Protein AF-A0A350XKP0-F1 (afdb_monomer_lite)

Secondary structure (DSSP, 8-state):
-TTT--S-EE--SGGGTT-HHHHHHHHHH-SS-EE-SSEEETTTTEESSBSEEEEEETTEEEEEE----HHHHHH-TTSSEEE--------

Structure (mmCIF, N/CA/C/O backbone):
data_AF-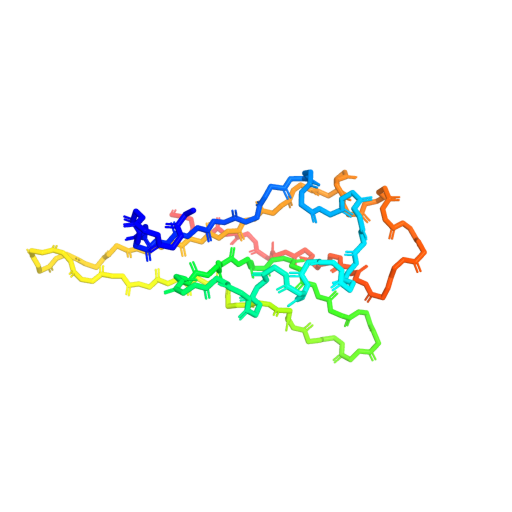A0A350XKP0-F1
#
_entry.id   AF-A0A350XKP0-F1
#
loop_
_atom_site.group_PDB
_atom_site.id
_atom_site.type_symbol
_atom_site.label_atom_id
_atom_site.label_alt_id
_atom_site.label_comp_id
_atom_site.label_asym_id
_atom_site.label_entity_id
_atom_site.label_seq_id
_atom_site.pdbx_PDB_ins_code
_atom_site.Cartn_x
_atom_site.Cartn_y
_atom_site.Cartn_z
_atom_site.occupancy
_atom_site.B_iso_or_equiv
_atom_site.auth_seq_id
_atom_site.auth_comp_id
_atom_site.auth_asym_id
_atom_site.auth_atom_id
_atom_site.pdbx_PDB_model_num
ATOM 1 N N . MET A 1 1 ? 8.015 -5.382 12.094 1.00 84.50 1 MET A N 1
ATOM 2 C CA . MET A 1 1 ? 6.571 -5.067 12.027 1.00 84.50 1 MET A CA 1
ATOM 3 C C . MET A 1 1 ? 5.667 -6.219 12.448 1.00 84.50 1 MET A C 1
ATOM 5 O O . MET A 1 1 ? 4.723 -5.942 13.166 1.00 84.50 1 MET A O 1
ATOM 9 N N . ASN A 1 2 ? 5.961 -7.488 12.125 1.00 91.12 2 ASN A N 1
ATOM 10 C CA . ASN A 1 2 ? 5.094 -8.618 12.523 1.00 91.12 2 ASN A CA 1
ATOM 11 C C . ASN A 1 2 ? 4.786 -8.693 14.028 1.00 91.12 2 ASN A C 1
ATOM 13 O O . ASN A 1 2 ? 3.671 -9.029 14.393 1.00 91.12 2 ASN A O 1
ATOM 17 N N . TYR A 1 3 ? 5.742 -8.338 14.893 1.00 92.75 3 TYR A N 1
ATOM 18 C CA . TYR A 1 3 ? 5.507 -8.280 16.341 1.00 92.75 3 TYR A CA 1
ATOM 19 C C . TYR A 1 3 ? 4.554 -7.146 16.765 1.00 92.75 3 TYR A C 1
ATOM 21 O O . TYR A 1 3 ? 3.832 -7.290 17.741 1.00 92.75 3 TYR A O 1
ATOM 29 N N . LEU A 1 4 ? 4.552 -6.025 16.035 1.00 91.69 4 LEU A N 1
ATOM 30 C CA . LEU A 1 4 ? 3.670 -4.882 16.299 1.00 91.69 4 LEU A CA 1
ATOM 31 C C . LEU A 1 4 ? 2.264 -5.081 15.718 1.00 91.69 4 LEU A C 1
ATOM 33 O O . LEU A 1 4 ? 1.349 -4.412 16.174 1.00 91.69 4 LEU A O 1
ATOM 37 N N . ALA A 1 5 ? 2.118 -5.972 14.730 1.00 92.00 5 ALA A N 1
ATOM 38 C CA . ALA A 1 5 ? 0.854 -6.338 14.088 1.00 92.00 5 ALA A CA 1
ATOM 39 C C . ALA A 1 5 ? -0.028 -5.126 13.707 1.00 92.00 5 ALA A C 1
ATOM 41 O O . ALA A 1 5 ? -1.135 -4.997 14.220 1.00 92.00 5 ALA A O 1
ATOM 42 N N . PRO A 1 6 ? 0.454 -4.221 12.829 1.00 92.81 6 PRO A N 1
ATOM 43 C CA . PRO A 1 6 ? -0.355 -3.093 12.371 1.00 92.81 6 PRO A CA 1
ATOM 44 C C . PRO A 1 6 ? -1.604 -3.577 11.621 1.00 92.81 6 PRO A C 1
ATOM 46 O O . PRO A 1 6 ? -1.534 -4.551 10.871 1.00 92.81 6 PRO A O 1
ATOM 49 N N . ASP A 1 7 ? -2.718 -2.859 11.770 1.00 92.00 7 ASP A N 1
ATOM 50 C CA . ASP A 1 7 ? -3.998 -3.227 11.150 1.00 92.00 7 ASP A CA 1
ATOM 51 C C . ASP A 1 7 ? -3.967 -3.157 9.618 1.00 92.00 7 ASP A C 1
ATOM 53 O O . ASP A 1 7 ? -4.623 -3.945 8.941 1.00 92.00 7 ASP A O 1
ATOM 57 N N . VAL A 1 8 ? -3.200 -2.213 9.065 1.00 92.81 8 VAL A N 1
ATOM 58 C CA . VAL A 1 8 ? -2.998 -2.037 7.624 1.00 92.81 8 VAL A CA 1
ATOM 59 C C . VAL A 1 8 ? -1.726 -1.243 7.349 1.00 92.81 8 VAL A C 1
ATOM 61 O O . VAL A 1 8 ? -1.376 -0.322 8.087 1.00 92.81 8 VAL A O 1
ATOM 64 N N . VAL A 1 9 ? -1.027 -1.591 6.270 1.00 93.81 9 VAL A N 1
ATOM 65 C CA . VAL A 1 9 ? 0.168 -0.883 5.797 1.00 93.81 9 VAL A CA 1
ATOM 66 C C . VAL A 1 9 ? 0.021 -0.570 4.309 1.00 93.81 9 VAL A C 1
ATOM 68 O O . VAL A 1 9 ? -0.567 -1.339 3.555 1.00 93.81 9 VAL A O 1
ATOM 71 N N . THR A 1 10 ? 0.557 0.566 3.870 1.00 92.00 10 THR A N 1
ATOM 72 C CA . THR A 1 10 ? 0.694 0.903 2.446 1.00 92.00 10 THR A CA 1
ATOM 73 C C . THR A 1 10 ? 2.163 0.897 2.051 1.00 92.00 10 THR A C 1
ATOM 75 O O . THR A 1 10 ? 3.044 1.061 2.894 1.00 92.00 10 THR A O 1
ATOM 78 N N . LEU A 1 11 ? 2.418 0.728 0.758 1.00 89.44 11 LEU A N 1
ATOM 79 C CA . LEU A 1 11 ? 3.747 0.883 0.179 1.00 89.44 11 LEU A CA 1
ATOM 80 C C . LEU A 1 11 ? 4.132 2.360 0.079 1.00 89.44 11 LEU A C 1
ATOM 82 O O . LEU A 1 11 ? 3.289 3.195 -0.262 1.00 89.44 11 LEU A O 1
ATOM 86 N N . GLY A 1 12 ? 5.402 2.658 0.337 1.00 85.44 12 GLY A N 1
ATOM 87 C CA . GLY A 1 12 ? 6.046 3.908 -0.029 1.00 85.44 12 GLY A CA 1
ATOM 88 C C . GLY A 1 12 ? 6.816 3.781 -1.343 1.00 85.44 12 GLY A C 1
ATOM 89 O O . GLY A 1 12 ? 6.763 2.773 -2.049 1.00 85.44 12 GLY A O 1
ATOM 90 N N . ASN A 1 13 ? 7.527 4.850 -1.691 1.00 82.81 13 ASN A N 1
ATOM 91 C CA . ASN A 1 13 ? 8.388 4.895 -2.868 1.00 82.81 13 ASN A CA 1
ATOM 92 C C . ASN A 1 13 ? 9.655 4.041 -2.699 1.00 82.81 13 ASN A C 1
ATOM 94 O O . ASN A 1 13 ? 10.082 3.408 -3.657 1.00 82.81 13 ASN A O 1
ATOM 98 N N . HIS A 1 14 ? 10.225 3.996 -1.493 1.00 87.38 14 HIS A N 1
ATOM 99 C CA . HIS A 1 14 ? 11.489 3.302 -1.231 1.00 87.38 14 HIS A CA 1
ATOM 100 C C . HIS A 1 14 ? 11.361 1.773 -1.205 1.00 87.38 14 HIS A C 1
ATOM 102 O O . HIS A 1 14 ? 12.335 1.061 -1.440 1.00 87.38 14 HIS A O 1
ATOM 108 N N . GLU A 1 15 ? 10.157 1.239 -0.995 1.00 84.94 15 GLU A N 1
ATOM 109 C CA . GLU A 1 15 ? 9.892 -0.199 -1.105 1.00 84.94 15 GLU A CA 1
ATOM 110 C C . GLU A 1 15 ? 10.040 -0.727 -2.545 1.00 84.94 15 GLU A C 1
ATOM 112 O O . GLU A 1 15 ? 10.136 -1.939 -2.743 1.00 84.94 15 GLU A O 1
ATOM 117 N N . LEU A 1 16 ? 10.083 0.163 -3.545 1.00 83.50 16 LEU A N 1
ATOM 118 C CA . LEU A 1 16 ? 10.284 -0.175 -4.957 1.00 83.50 16 LEU A CA 1
ATOM 119 C C . LEU A 1 16 ? 11.753 -0.094 -5.401 1.00 83.50 16 LEU A C 1
ATOM 121 O O . LEU A 1 16 ? 12.086 -0.620 -6.458 1.00 83.50 16 LEU A O 1
ATOM 125 N N . ASP A 1 17 ? 12.649 0.483 -4.595 1.00 83.25 17 ASP A N 1
ATOM 126 C CA . ASP A 1 17 ? 14.051 0.723 -4.981 1.00 83.25 17 ASP A CA 1
ATOM 127 C C . ASP A 1 17 ? 14.831 -0.573 -5.283 1.00 83.25 17 ASP A C 1
ATOM 129 O O . ASP A 1 17 ? 15.804 -0.569 -6.036 1.00 83.25 17 ASP A O 1
ATOM 133 N N . TYR A 1 18 ? 14.401 -1.696 -4.699 1.00 82.44 18 TYR A N 1
ATOM 134 C CA . TYR A 1 18 ? 15.026 -3.017 -4.850 1.00 82.44 18 TYR A CA 1
ATOM 135 C C . TYR A 1 18 ? 14.307 -3.921 -5.867 1.00 82.44 18 TYR A C 1
ATOM 137 O O . TYR A 1 18 ? 14.643 -5.103 -6.000 1.00 82.44 18 TYR A O 1
ATOM 145 N N . GLY A 1 19 ? 13.319 -3.376 -6.578 1.00 83.25 19 GLY A N 1
ATOM 146 C CA . GLY A 1 19 ? 12.561 -4.053 -7.620 1.00 83.25 19 GLY A CA 1
ATOM 147 C C . GLY A 1 19 ? 11.484 -5.024 -7.123 1.00 83.25 19 GLY A C 1
ATOM 148 O O . GLY A 1 19 ? 11.378 -5.394 -5.948 1.00 83.25 19 GLY A O 1
ATOM 149 N N . LEU A 1 20 ? 10.677 -5.493 -8.076 1.00 84.00 20 LEU A N 1
ATOM 150 C CA . LEU A 1 20 ? 9.490 -6.316 -7.821 1.00 84.00 20 LEU A CA 1
ATOM 151 C C . LEU A 1 20 ? 9.741 -7.633 -7.046 1.00 84.00 20 LEU A C 1
ATOM 153 O O . LEU A 1 20 ? 8.932 -7.954 -6.172 1.00 84.00 20 LEU A O 1
ATOM 157 N N . PRO A 1 21 ? 10.811 -8.419 -7.301 1.00 86.81 21 PRO A N 1
ATOM 158 C CA . PRO A 1 21 ? 11.040 -9.661 -6.559 1.00 86.81 21 PRO A CA 1
ATOM 159 C C . PRO A 1 21 ? 11.261 -9.430 -5.061 1.00 86.81 21 PRO A C 1
ATOM 161 O O . PRO A 1 21 ? 10.798 -10.226 -4.246 1.00 86.81 21 PRO A O 1
ATOM 164 N N . HIS A 1 22 ? 11.941 -8.337 -4.698 1.00 88.06 22 HIS A N 1
ATOM 165 C CA . HIS A 1 22 ? 12.159 -7.977 -3.301 1.00 88.06 22 HIS A CA 1
ATOM 166 C C . HIS A 1 22 ? 10.844 -7.576 -2.628 1.00 88.06 22 HIS A C 1
ATOM 168 O O . HIS A 1 22 ? 10.538 -8.056 -1.538 1.00 88.06 22 HIS A O 1
ATOM 174 N N . LEU A 1 23 ? 10.020 -6.784 -3.317 1.00 88.12 23 LEU A N 1
ATOM 175 C CA . LEU A 1 23 ? 8.702 -6.392 -2.827 1.00 88.12 23 LEU A CA 1
ATOM 176 C C . LEU A 1 23 ? 7.794 -7.603 -2.557 1.00 88.12 23 LEU A C 1
ATOM 178 O O . LEU A 1 23 ? 7.196 -7.702 -1.488 1.00 88.12 23 LEU A O 1
ATOM 182 N N . LEU A 1 24 ? 7.716 -8.548 -3.500 1.00 88.19 24 LEU A N 1
ATOM 183 C CA . LEU A 1 24 ? 6.921 -9.775 -3.345 1.00 88.19 24 LEU A CA 1
ATOM 184 C C . LEU A 1 24 ? 7.447 -10.670 -2.217 1.00 88.19 24 LEU A C 1
ATOM 186 O O . LEU A 1 24 ? 6.681 -11.363 -1.551 1.00 88.19 24 LEU A O 1
ATOM 190 N N . PHE A 1 25 ? 8.759 -10.661 -1.988 1.00 91.31 25 PHE A N 1
ATOM 191 C CA . PHE A 1 25 ? 9.351 -11.366 -0.861 1.00 91.31 25 PHE A CA 1
ATOM 192 C C . PHE A 1 25 ? 8.944 -10.738 0.478 1.00 91.31 25 PHE A C 1
ATOM 194 O O . PHE A 1 25 ? 8.568 -11.466 1.396 1.00 91.31 25 PHE A O 1
ATOM 201 N N . LEU A 1 26 ? 8.974 -9.406 0.584 1.00 90.12 26 LEU A N 1
ATOM 202 C CA . LEU A 1 26 ? 8.532 -8.690 1.783 1.00 90.12 26 LEU A CA 1
ATOM 203 C C . LEU A 1 26 ? 7.040 -8.893 2.054 1.00 90.12 26 LEU A C 1
ATOM 205 O O . LEU A 1 26 ? 6.669 -9.141 3.199 1.00 90.12 26 LEU A O 1
ATOM 209 N N . GLU A 1 27 ? 6.205 -8.845 1.014 1.00 89.75 27 GLU A N 1
ATOM 210 C CA . GLU A 1 27 ? 4.767 -9.111 1.123 1.00 89.75 27 GLU A CA 1
ATOM 211 C C . GLU A 1 27 ? 4.502 -10.509 1.688 1.00 89.75 27 GLU A C 1
ATOM 213 O O . GLU A 1 27 ? 3.757 -10.647 2.653 1.00 89.75 27 GLU A O 1
ATOM 218 N N . LYS A 1 28 ? 5.225 -11.524 1.205 1.00 91.25 28 LYS A N 1
ATOM 219 C CA . LYS A 1 28 ? 5.103 -12.897 1.707 1.00 91.25 28 LYS A CA 1
ATOM 220 C C . LYS A 1 28 ? 5.547 -13.071 3.166 1.00 91.25 28 LYS A C 1
ATOM 222 O O . LYS A 1 28 ? 5.110 -14.010 3.830 1.00 91.25 28 LYS A O 1
ATOM 227 N N . LEU A 1 29 ? 6.455 -12.227 3.656 1.00 92.75 29 LEU A N 1
ATOM 228 C CA . LEU A 1 29 ? 6.918 -12.252 5.048 1.00 92.75 29 LEU A CA 1
ATOM 229 C C . LEU A 1 29 ? 6.023 -11.443 5.996 1.00 92.75 29 LEU A C 1
ATOM 231 O O . LEU A 1 29 ? 6.114 -11.624 7.215 1.00 92.75 29 LEU A O 1
ATOM 235 N N . ALA A 1 30 ? 5.211 -10.528 5.470 1.00 92.50 30 ALA A N 1
ATOM 236 C CA . ALA A 1 30 ? 4.338 -9.680 6.262 1.00 92.50 30 ALA A CA 1
ATOM 237 C C . ALA A 1 30 ? 3.114 -10.467 6.750 1.00 92.50 30 ALA A C 1
ATOM 239 O O . ALA A 1 30 ? 2.368 -11.047 5.968 1.00 92.50 30 ALA A O 1
ATOM 240 N N . ASN A 1 31 ? 2.876 -10.443 8.062 1.00 93.38 31 ASN A N 1
ATOM 241 C CA . ASN A 1 31 ? 1.688 -11.055 8.675 1.00 93.38 31 ASN A CA 1
ATOM 242 C C . ASN A 1 31 ? 0.511 -10.070 8.805 1.00 93.38 31 ASN A C 1
ATOM 244 O O . ASN A 1 31 ? -0.427 -10.319 9.557 1.00 93.38 31 ASN A O 1
ATOM 248 N N . PHE A 1 32 ? 0.588 -8.928 8.128 1.00 93.00 32 PHE A N 1
ATOM 249 C CA . PHE A 1 32 ? -0.391 -7.846 8.164 1.00 93.00 32 PHE A CA 1
ATOM 250 C C . PHE A 1 32 ? -0.751 -7.442 6.732 1.00 93.00 32 PHE A C 1
ATOM 252 O O . PHE A 1 32 ? 0.072 -7.606 5.826 1.00 93.00 32 PHE A O 1
ATOM 259 N N . PRO A 1 33 ? -1.967 -6.926 6.498 1.00 92.38 33 PRO A N 1
ATOM 260 C CA . PRO A 1 33 ? -2.413 -6.617 5.152 1.00 92.38 33 PRO A CA 1
ATOM 261 C C . PRO A 1 33 ? -1.674 -5.393 4.602 1.00 92.38 33 PRO A C 1
ATOM 263 O O . PRO A 1 33 ? -1.644 -4.326 5.222 1.00 92.38 33 PRO A O 1
ATOM 266 N N . ILE A 1 34 ? -1.112 -5.555 3.404 1.00 93.19 34 ILE A N 1
ATOM 267 C CA . ILE A 1 34 ? -0.528 -4.466 2.623 1.00 93.19 34 ILE A CA 1
ATOM 268 C C . ILE A 1 34 ? -1.505 -4.089 1.507 1.00 93.19 34 ILE A C 1
ATOM 270 O O . ILE A 1 34 ? -1.970 -4.955 0.761 1.00 93.19 34 ILE A O 1
ATOM 274 N N . VAL A 1 35 ? -1.826 -2.798 1.396 1.00 93.44 35 VAL A N 1
ATOM 275 C CA . VAL A 1 35 ? -2.745 -2.271 0.380 1.00 93.44 35 VAL A CA 1
ATOM 276 C C . VAL A 1 35 ? -2.035 -1.351 -0.608 1.00 93.44 35 VAL A C 1
ATOM 278 O O . VAL A 1 35 ? -1.224 -0.505 -0.234 1.00 93.44 35 VAL A O 1
ATOM 281 N N . ASN A 1 36 ? -2.360 -1.508 -1.890 1.00 91.88 36 ASN A N 1
ATOM 282 C CA . ASN A 1 36 ? -1.987 -0.592 -2.956 1.00 91.88 36 ASN A CA 1
ATOM 283 C C . ASN A 1 36 ? -2.944 -0.730 -4.157 1.00 91.88 36 ASN A C 1
ATOM 285 O O . ASN A 1 36 ? -3.178 -1.827 -4.667 1.00 91.88 36 ASN A O 1
ATOM 289 N N . ALA A 1 37 ? -3.478 0.395 -4.632 1.00 90.62 37 ALA A N 1
ATOM 290 C CA . ALA A 1 37 ? -4.468 0.442 -5.702 1.00 90.62 37 ALA A CA 1
ATOM 291 C C . ALA A 1 37 ? -3.882 0.662 -7.109 1.00 90.62 37 ALA A C 1
ATOM 293 O O . ALA A 1 37 ? -4.520 0.268 -8.094 1.00 90.62 37 ALA A O 1
ATOM 294 N N . ASN A 1 38 ? -2.706 1.290 -7.228 1.00 87.19 38 ASN A N 1
ATOM 295 C CA . ASN A 1 38 ? -2.137 1.726 -8.509 1.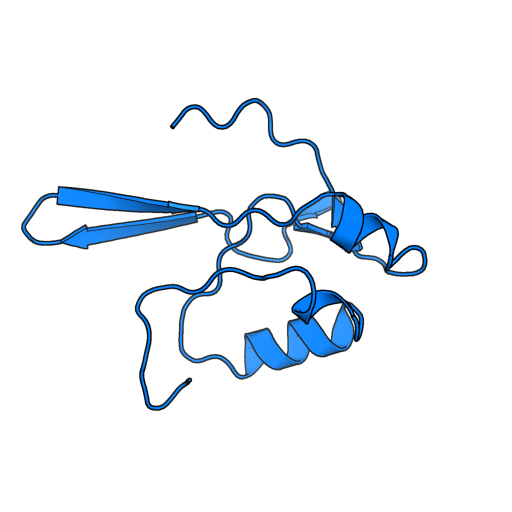00 87.19 38 ASN A CA 1
ATOM 296 C C . ASN A 1 38 ? -0.950 0.894 -9.027 1.00 87.19 38 ASN A C 1
ATOM 298 O O . ASN A 1 38 ? -0.449 1.199 -10.105 1.00 87.19 38 ASN A O 1
ATOM 302 N N . LEU A 1 39 ? -0.547 -0.178 -8.342 1.00 87.31 39 LEU A N 1
ATOM 303 C CA . LEU A 1 39 ? 0.560 -1.056 -8.731 1.00 87.31 39 LEU A CA 1
ATOM 304 C C . LEU A 1 39 ? 0.072 -2.284 -9.524 1.00 87.31 39 LEU A C 1
ATOM 306 O O . LEU A 1 39 ? -0.695 -3.114 -9.022 1.00 87.31 39 LEU A O 1
ATOM 310 N N . TYR A 1 40 ? 0.540 -2.426 -10.767 1.00 85.06 40 TYR A N 1
ATOM 311 C CA . TYR A 1 40 ? 0.119 -3.472 -11.708 1.00 85.06 40 TYR A CA 1
ATOM 312 C C . TYR A 1 40 ? 1.301 -4.226 -12.316 1.00 85.06 40 TYR A C 1
ATOM 314 O O . TYR A 1 40 ? 2.358 -3.659 -12.560 1.00 85.06 40 TYR A O 1
ATOM 322 N N . ILE A 1 41 ? 1.094 -5.498 -12.662 1.00 83.00 41 ILE A N 1
ATOM 323 C CA . ILE A 1 41 ? 1.997 -6.248 -13.543 1.00 83.00 41 ILE A CA 1
ATOM 324 C C . ILE A 1 41 ? 1.652 -5.900 -14.991 1.00 83.00 41 ILE A C 1
ATOM 326 O O . ILE A 1 41 ? 0.573 -6.266 -15.472 1.00 83.00 41 ILE A O 1
ATOM 330 N N . LYS A 1 42 ? 2.574 -5.253 -15.711 1.00 78.38 42 LYS A N 1
ATOM 331 C CA . LYS A 1 42 ? 2.392 -4.798 -17.103 1.00 78.38 42 LYS A CA 1
ATOM 332 C C . LYS A 1 42 ? 1.967 -5.939 -18.033 1.00 78.38 42 LYS A C 1
ATOM 334 O O . LYS A 1 42 ? 1.053 -5.776 -18.835 1.00 78.38 42 LYS A O 1
ATOM 339 N N . LYS A 1 43 ? 2.583 -7.117 -17.884 1.00 76.69 43 LYS A N 1
ATOM 340 C CA . LYS A 1 43 ? 2.370 -8.282 -18.761 1.00 76.69 43 LYS A CA 1
ATOM 341 C C . LYS A 1 43 ? 0.949 -8.855 -18.713 1.00 76.69 43 LYS A C 1
ATOM 343 O O . LYS A 1 43 ? 0.452 -9.335 -19.727 1.00 76.69 43 LYS A O 1
ATOM 348 N N . TYR A 1 44 ? 0.305 -8.826 -17.547 1.00 76.94 44 TYR A N 1
ATOM 349 C CA . TYR A 1 44 ? -1.004 -9.462 -17.333 1.00 76.94 44 TYR A CA 1
ATOM 350 C C . TYR A 1 44 ? -2.112 -8.465 -16.985 1.00 76.94 44 TYR A C 1
ATOM 352 O O . TYR A 1 44 ? -3.258 -8.872 -16.804 1.00 76.94 44 TYR A O 1
ATOM 360 N N . ASN A 1 45 ? -1.773 -7.176 -16.863 1.00 77.88 45 ASN A N 1
ATOM 361 C CA . ASN A 1 45 ? -2.667 -6.103 -16.431 1.00 77.88 45 ASN A CA 1
ATOM 362 C C . ASN A 1 45 ? -3.425 -6.444 -15.132 1.00 77.88 45 ASN A C 1
ATOM 364 O O . ASN A 1 45 ? -4.605 -6.127 -14.967 1.00 77.88 45 ASN A O 1
ATOM 368 N N . ARG A 1 46 ? -2.748 -7.141 -14.211 1.00 82.06 46 ARG A N 1
ATOM 369 C CA . ARG A 1 46 ? -3.287 -7.519 -12.901 1.00 82.06 46 ARG A CA 1
ATOM 370 C C . ARG A 1 46 ? -2.662 -6.665 -11.814 1.00 82.06 46 ARG A C 1
ATOM 372 O O . ARG A 1 46 ? -1.472 -6.370 -11.882 1.00 82.06 46 ARG A O 1
ATOM 379 N N . ARG A 1 47 ? -3.468 -6.301 -10.817 1.00 84.94 47 ARG A N 1
ATOM 380 C CA . ARG A 1 47 ? -2.981 -5.645 -9.600 1.00 84.94 47 ARG A CA 1
ATOM 381 C C . ARG A 1 47 ? -2.060 -6.589 -8.843 1.00 84.94 47 ARG A C 1
ATOM 383 O O . ARG A 1 47 ? -2.324 -7.790 -8.797 1.00 84.94 47 ARG A O 1
ATOM 390 N N . LEU A 1 48 ? -1.005 -6.022 -8.273 1.00 86.56 48 LEU A N 1
ATOM 391 C CA . LEU A 1 48 ? -0.043 -6.757 -7.455 1.00 86.56 48 LEU A CA 1
ATOM 392 C C . LEU A 1 48 ? -0.537 -6.975 -6.026 1.00 86.56 48 LEU A C 1
ATOM 394 O O . LEU A 1 48 ? -0.219 -7.996 -5.431 1.00 86.56 48 LEU A O 1
ATOM 398 N N . MET A 1 49 ? -1.326 -6.039 -5.501 1.00 89.19 49 MET A N 1
ATOM 399 C CA . MET A 1 49 ? -1.811 -6.058 -4.123 1.00 89.19 49 MET A CA 1
ATOM 400 C C . MET A 1 49 ? -3.299 -5.712 -4.049 1.00 89.19 49 MET A C 1
ATOM 402 O O . MET A 1 49 ? -3.925 -5.318 -5.042 1.00 89.19 49 MET A O 1
ATOM 406 N N . ASN A 1 50 ? -3.873 -5.875 -2.858 1.00 91.06 50 ASN A N 1
ATOM 407 C CA . ASN A 1 50 ? -5.247 -5.470 -2.598 1.00 91.06 50 ASN A CA 1
ATOM 408 C C . ASN A 1 50 ? -5.360 -3.942 -2.681 1.00 91.06 50 ASN A C 1
ATOM 410 O O . ASN A 1 50 ? -4.550 -3.243 -2.079 1.00 91.06 50 ASN A O 1
ATOM 414 N N . PRO A 1 51 ? -6.357 -3.395 -3.394 1.00 91.56 51 PRO A N 1
ATOM 415 C CA . PRO A 1 51 ? -6.451 -1.955 -3.601 1.00 91.56 51 PRO A CA 1
ATOM 416 C C . PRO A 1 51 ? -6.781 -1.190 -2.318 1.00 91.56 51 PRO A C 1
ATOM 418 O O . PRO A 1 51 ? -6.277 -0.090 -2.114 1.00 91.56 51 PRO A O 1
ATOM 421 N N . TYR A 1 52 ? -7.625 -1.765 -1.467 1.00 93.62 52 TYR A N 1
ATOM 422 C CA . TYR A 1 52 ? -8.077 -1.161 -0.225 1.00 93.62 52 TYR A CA 1
ATOM 423 C C . TYR A 1 52 ? -8.471 -2.244 0.785 1.00 93.62 52 TYR A C 1
ATOM 425 O O . TYR A 1 52 ? -8.656 -3.409 0.423 1.00 93.62 52 TYR A O 1
ATOM 433 N N . LEU A 1 53 ? -8.635 -1.836 2.039 1.00 94.31 53 LEU A N 1
ATOM 434 C CA . LEU A 1 53 ? -9.170 -2.633 3.137 1.00 94.31 53 LEU A CA 1
ATOM 435 C C . LEU A 1 53 ? -10.243 -1.814 3.853 1.00 94.31 53 LEU A C 1
ATOM 437 O O . LEU A 1 53 ? -10.039 -0.629 4.090 1.00 94.31 53 LEU A O 1
ATOM 441 N N . ILE A 1 54 ? -11.376 -2.424 4.191 1.00 95.00 54 ILE A N 1
ATOM 442 C CA . ILE A 1 54 ? -12.402 -1.790 5.026 1.00 95.00 54 ILE A CA 1
ATOM 443 C C . ILE A 1 54 ? -12.375 -2.487 6.378 1.00 95.00 54 ILE A C 1
ATOM 445 O O . ILE A 1 54 ? -12.501 -3.711 6.436 1.00 95.00 54 ILE A O 1
ATOM 449 N N . LEU A 1 55 ? -12.198 -1.713 7.443 1.00 94.50 55 LEU A N 1
ATOM 450 C CA . LEU A 1 55 ? -12.270 -2.190 8.817 1.00 94.50 55 LEU A CA 1
ATOM 451 C C . LEU A 1 55 ? -13.499 -1.584 9.484 1.00 94.50 55 LEU A C 1
ATOM 453 O O . LEU A 1 55 ? -13.722 -0.379 9.388 1.00 94.50 55 LEU A O 1
ATOM 457 N N . ASN A 1 56 ? -14.279 -2.418 10.167 1.00 95.62 56 ASN A N 1
ATOM 458 C CA . ASN A 1 56 ? -15.365 -1.948 11.014 1.00 95.62 56 ASN A CA 1
ATOM 459 C C . ASN A 1 56 ? -14.819 -1.701 12.424 1.00 95.62 56 ASN A C 1
ATOM 461 O O . ASN A 1 56 ? -14.355 -2.637 13.077 1.00 95.62 56 ASN A O 1
ATOM 465 N N . VAL A 1 57 ? -14.852 -0.450 12.875 1.00 93.94 57 VAL A N 1
ATOM 466 C CA . VAL A 1 57 ? -14.396 -0.040 14.208 1.00 93.94 57 VAL A CA 1
ATOM 467 C C . VAL A 1 57 ? -15.547 0.676 14.897 1.00 93.94 57 VAL A C 1
ATOM 469 O O . VAL A 1 57 ? -16.039 1.683 14.397 1.00 93.94 57 VAL A O 1
ATOM 472 N N . ASP A 1 58 ? -16.014 0.126 16.019 1.00 94.00 58 ASP A N 1
ATOM 473 C CA . ASP A 1 58 ? -17.143 0.654 16.801 1.00 94.00 58 ASP A CA 1
ATOM 474 C C . ASP A 1 58 ? -18.411 0.941 15.970 1.00 94.00 58 ASP A C 1
ATOM 476 O O . ASP A 1 58 ? -19.149 1.894 16.220 1.00 94.00 58 ASP A O 1
ATOM 480 N N . GLY A 1 59 ? -18.678 0.100 14.964 1.00 95.50 59 GLY A N 1
ATOM 481 C CA . GLY A 1 59 ? -19.834 0.236 14.074 1.00 95.50 59 GLY A CA 1
ATOM 482 C C . GLY A 1 59 ? -19.639 1.208 12.906 1.00 95.50 59 GLY A C 1
ATOM 483 O O . GLY A 1 59 ? -20.566 1.375 12.115 1.00 95.50 59 GLY A O 1
ATOM 484 N N . PHE A 1 60 ? -18.455 1.806 12.755 1.00 95.75 60 PHE A N 1
ATOM 485 C CA . PHE A 1 60 ? -18.090 2.643 11.613 1.00 95.75 60 PHE A CA 1
ATOM 486 C C . PHE A 1 60 ? -17.219 1.873 10.623 1.00 95.75 60 PHE A C 1
ATOM 488 O O . PHE A 1 60 ? -16.214 1.277 11.008 1.00 95.75 60 PHE A O 1
ATOM 495 N N . ASP A 1 61 ? -17.565 1.938 9.339 1.00 96.00 61 ASP A N 1
ATOM 496 C CA . ASP A 1 61 ? -16.730 1.394 8.270 1.00 96.00 61 ASP A CA 1
ATOM 497 C C . ASP A 1 61 ? -15.656 2.411 7.867 1.00 96.00 61 ASP A C 1
ATOM 499 O O . ASP A 1 61 ? -15.954 3.491 7.352 1.00 96.00 61 ASP A O 1
ATOM 503 N N . ILE A 1 62 ? -14.393 2.053 8.090 1.00 94.56 62 ILE A N 1
ATOM 504 C CA . ILE A 1 62 ? -13.221 2.865 7.757 1.00 94.56 62 ILE A CA 1
ATOM 505 C C . ILE A 1 62 ? -12.482 2.199 6.597 1.00 94.56 62 ILE A C 1
ATOM 507 O O . ILE A 1 62 ? -11.988 1.079 6.726 1.00 94.56 62 ILE A O 1
ATOM 511 N N . MET A 1 63 ? -12.397 2.890 5.457 1.00 94.19 63 MET A N 1
ATOM 512 C CA . MET A 1 63 ? -11.681 2.411 4.274 1.00 94.19 63 MET A CA 1
ATOM 513 C C . MET A 1 63 ? -10.246 2.946 4.232 1.00 94.19 63 MET A C 1
ATOM 515 O O . MET A 1 63 ? -10.015 4.152 4.239 1.00 94.19 63 MET A O 1
ATOM 519 N N . PHE A 1 64 ? -9.291 2.035 4.083 1.00 94.19 64 PHE A N 1
ATOM 520 C CA . PHE A 1 64 ? -7.874 2.308 3.886 1.00 94.19 64 PHE A CA 1
ATOM 521 C C . PHE A 1 64 ? -7.485 1.985 2.449 1.00 94.19 64 PHE A C 1
ATOM 523 O O . PHE A 1 64 ? -7.666 0.856 2.002 1.00 94.19 64 PHE A O 1
ATOM 530 N N . ILE A 1 65 ? -6.931 2.957 1.729 1.00 93.38 65 ILE A N 1
ATOM 531 C CA . ILE A 1 65 ? -6.465 2.812 0.346 1.00 93.38 65 ILE A CA 1
ATOM 532 C C . ILE A 1 65 ? -5.006 3.258 0.245 1.00 93.38 65 ILE A C 1
ATOM 534 O O . ILE A 1 65 ? -4.626 4.281 0.811 1.00 93.38 65 ILE A O 1
ATOM 538 N N . GLY A 1 66 ? -4.192 2.482 -0.471 1.00 90.25 66 GLY A N 1
ATOM 539 C CA . GLY A 1 66 ? -2.779 2.783 -0.700 1.00 90.25 66 GLY A CA 1
ATOM 540 C C . GLY A 1 66 ? -2.529 3.282 -2.119 1.00 90.25 66 GLY A C 1
ATOM 541 O O . GLY A 1 66 ? -3.036 2.696 -3.078 1.00 90.25 66 GLY A O 1
ATOM 542 N N . ILE A 1 67 ? -1.738 4.342 -2.270 1.00 89.12 67 ILE A N 1
ATOM 543 C CA . ILE A 1 67 ? -1.324 4.889 -3.568 1.00 89.12 67 ILE A CA 1
ATOM 544 C C . ILE A 1 67 ? 0.158 5.236 -3.479 1.00 89.12 67 ILE A C 1
ATOM 546 O O . ILE A 1 67 ? 0.589 5.855 -2.510 1.00 89.12 67 ILE A O 1
ATOM 550 N N . VAL A 1 68 ? 0.924 4.863 -4.499 1.00 87.19 68 VAL A N 1
ATOM 551 C CA . VAL A 1 68 ? 2.333 5.254 -4.645 1.00 87.19 68 VAL A CA 1
ATOM 552 C C . VAL A 1 68 ? 2.455 6.327 -5.724 1.00 87.19 68 VAL A C 1
ATOM 554 O O . VAL A 1 68 ? 1.656 6.365 -6.653 1.00 87.19 68 VAL A O 1
ATOM 557 N N . THR A 1 69 ? 3.418 7.236 -5.607 1.00 83.62 69 THR A N 1
ATOM 558 C CA . THR A 1 69 ? 3.607 8.302 -6.598 1.00 83.62 69 THR A CA 1
ATOM 559 C C . THR A 1 69 ? 4.103 7.755 -7.938 1.00 83.62 69 THR A C 1
ATOM 561 O O . THR A 1 69 ? 4.871 6.792 -7.984 1.00 83.62 69 THR A O 1
ATOM 564 N N . GLU A 1 70 ? 3.734 8.415 -9.042 1.00 75.81 70 GLU A N 1
ATOM 565 C CA . GLU A 1 70 ? 4.196 7.995 -10.375 1.00 75.81 70 GLU A CA 1
ATOM 566 C C . GLU A 1 70 ? 5.724 8.033 -10.512 1.00 75.81 70 GLU A C 1
ATOM 568 O O . GLU A 1 70 ? 6.321 7.277 -11.277 1.00 75.81 70 GLU A O 1
ATOM 573 N N . GLU A 1 71 ? 6.371 8.951 -9.794 1.00 75.94 71 GLU A N 1
ATOM 574 C CA . GLU A 1 71 ? 7.824 9.113 -9.814 1.00 75.94 71 GLU A CA 1
ATOM 575 C C . GLU A 1 71 ? 8.534 7.862 -9.301 1.00 75.94 71 GLU A C 1
ATOM 577 O O . GLU A 1 71 ? 9.510 7.428 -9.909 1.00 75.94 71 GLU A O 1
ATOM 582 N N . ALA A 1 72 ? 7.999 7.227 -8.256 1.00 74.38 72 ALA A N 1
ATOM 583 C CA . ALA A 1 72 ? 8.556 5.991 -7.720 1.00 74.38 72 ALA A CA 1
ATOM 584 C C . ALA A 1 72 ? 8.510 4.851 -8.752 1.00 74.38 72 ALA A C 1
ATOM 586 O O . ALA A 1 72 ? 9.450 4.071 -8.870 1.00 74.38 72 ALA A O 1
ATOM 587 N N . LEU A 1 73 ? 7.453 4.802 -9.567 1.00 71.19 73 LEU A N 1
ATOM 588 C CA . LEU A 1 73 ? 7.245 3.765 -10.584 1.00 71.19 73 LEU A CA 1
ATOM 589 C C . LEU A 1 73 ? 8.049 4.017 -11.871 1.00 71.19 73 LEU A C 1
ATOM 591 O O . LEU A 1 73 ? 8.349 3.080 -12.609 1.00 71.19 73 LEU A O 1
ATOM 595 N N . LYS A 1 74 ? 8.427 5.272 -12.148 1.00 65.88 74 LYS A N 1
ATOM 596 C CA . LYS A 1 74 ? 9.286 5.653 -13.289 1.00 65.88 74 LYS A CA 1
ATOM 597 C C . LYS A 1 74 ? 10.763 5.331 -13.062 1.00 65.88 74 LYS A C 1
ATOM 599 O O . LYS A 1 74 ? 11.509 5.196 -14.039 1.00 65.88 74 LYS A O 1
ATOM 604 N N . THR A 1 75 ? 11.190 5.250 -11.806 1.00 59.47 75 THR A N 1
ATOM 605 C CA . THR A 1 75 ? 12.565 4.879 -11.446 1.00 59.47 75 THR A CA 1
ATOM 606 C C . THR A 1 75 ? 12.821 3.402 -11.746 1.00 59.47 75 THR A C 1
ATOM 608 O O . THR A 1 75 ? 13.893 3.058 -12.237 1.00 59.47 75 THR A O 1
ATOM 611 N N . ASP A 1 76 ? 11.800 2.555 -11.610 1.00 59.09 76 ASP A N 1
ATOM 612 C CA . ASP A 1 76 ? 11.874 1.107 -11.836 1.00 59.09 76 ASP A CA 1
ATOM 613 C C . ASP A 1 76 ? 11.575 0.726 -13.308 1.00 59.09 76 ASP A C 1
ATOM 615 O O . ASP A 1 76 ? 10.746 -0.132 -13.625 1.00 59.09 76 ASP A O 1
ATOM 619 N N . ARG A 1 77 ? 12.214 1.443 -14.247 1.00 52.06 77 ARG A N 1
ATOM 620 C CA . ARG A 1 77 ? 11.891 1.463 -15.691 1.00 52.06 77 ARG A CA 1
ATOM 621 C C . ARG A 1 77 ? 12.061 0.114 -16.412 1.00 52.06 77 ARG A C 1
ATOM 623 O O . ARG A 1 77 ? 11.390 -0.100 -17.422 1.00 52.06 77 ARG A O 1
ATOM 630 N N . ASP A 1 78 ? 12.865 -0.791 -15.854 1.00 53.91 78 ASP A N 1
ATOM 631 C CA . ASP A 1 78 ? 13.122 -2.145 -16.373 1.00 53.91 78 ASP A CA 1
ATOM 632 C C . ASP A 1 78 ? 12.262 -3.239 -15.710 1.00 53.91 78 ASP A C 1
ATOM 634 O O . ASP A 1 78 ? 12.348 -4.411 -16.079 1.00 53.91 78 ASP A O 1
ATOM 638 N N . SER A 1 79 ? 11.408 -2.883 -14.747 1.00 58.88 79 SER A N 1
ATOM 639 C CA . SER A 1 79 ? 10.602 -3.853 -14.006 1.00 58.88 79 SER A CA 1
ATOM 640 C C . SER A 1 79 ? 9.266 -4.178 -14.694 1.00 58.88 79 SER A C 1
ATOM 642 O O . SER A 1 79 ? 8.603 -3.335 -15.317 1.00 58.88 79 SER A O 1
ATOM 644 N N . ASP A 1 80 ? 8.820 -5.427 -14.525 1.00 65.00 80 ASP A N 1
ATOM 645 C CA . ASP A 1 80 ? 7.493 -5.919 -14.929 1.00 65.00 80 ASP A CA 1
ATOM 646 C C . ASP A 1 80 ? 6.331 -5.181 -14.228 1.00 65.00 80 ASP A C 1
ATOM 648 O O . ASP A 1 80 ? 5.165 -5.368 -14.597 1.00 65.00 80 ASP A O 1
ATOM 652 N N . ALA A 1 81 ? 6.630 -4.345 -13.228 1.00 65.38 81 ALA A N 1
ATOM 653 C CA . ALA A 1 81 ? 5.674 -3.517 -12.514 1.00 65.38 81 ALA A CA 1
ATOM 654 C C . ALA A 1 81 ? 5.443 -2.181 -13.239 1.00 65.38 81 ALA A C 1
ATOM 656 O O . ALA A 1 81 ? 6.349 -1.569 -13.803 1.00 65.38 81 ALA A O 1
ATOM 657 N N . GLY A 1 82 ? 4.198 -1.725 -13.271 1.00 63.31 82 GLY A N 1
ATOM 658 C CA . GLY A 1 82 ? 3.790 -0.473 -13.889 1.00 63.31 82 GLY A CA 1
ATOM 659 C C . GLY A 1 82 ? 2.576 0.121 -13.201 1.00 63.31 82 GLY A C 1
ATOM 660 O O . GLY A 1 82 ? 1.851 -0.558 -12.475 1.00 63.31 82 GLY A O 1
ATOM 661 N N . GLU A 1 83 ? 2.359 1.404 -13.447 1.00 66.69 83 GLU A N 1
ATOM 662 C CA . GLU A 1 83 ? 1.213 2.120 -12.909 1.00 66.69 83 GLU A CA 1
ATOM 663 C C . GLU A 1 83 ? 0.013 2.062 -13.850 1.00 66.69 83 GLU A C 1
ATOM 665 O O . GLU A 1 83 ? 0.156 2.009 -15.076 1.00 66.69 83 GLU A O 1
ATOM 670 N N . ARG A 1 84 ? -1.186 2.178 -13.279 1.00 62.09 84 ARG A N 1
ATOM 671 C CA . ARG A 1 84 ? -2.366 2.603 -14.025 1.00 62.09 84 ARG A CA 1
ATOM 672 C C . ARG A 1 84 ? -3.013 3.796 -13.337 1.00 62.09 84 ARG A C 1
ATOM 674 O O . ARG A 1 84 ? -3.277 3.730 -12.140 1.00 62.09 84 ARG A O 1
ATOM 681 N N . SER A 1 85 ? -3.336 4.828 -14.123 1.00 54.34 85 SER A N 1
ATOM 682 C CA . SER A 1 85 ? -4.163 5.953 -13.676 1.00 54.34 85 SER A CA 1
ATOM 683 C C . SER A 1 85 ? -5.440 5.408 -13.039 1.00 54.34 85 SER A C 1
ATOM 685 O O . SER A 1 85 ? -6.288 4.804 -13.707 1.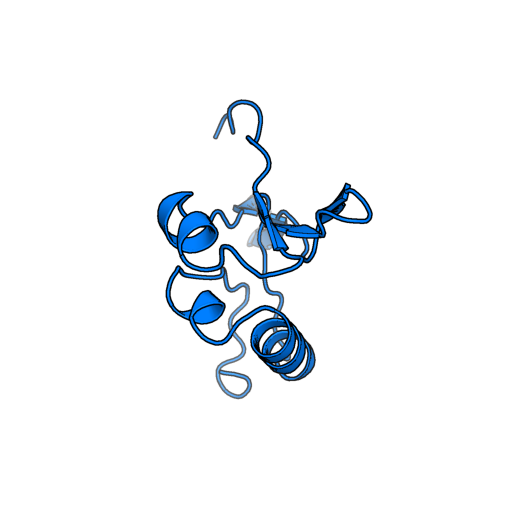00 54.34 85 SER A O 1
ATOM 687 N N . LEU A 1 86 ? -5.545 5.577 -11.724 1.00 56.91 86 LEU A N 1
ATOM 688 C CA . LEU A 1 86 ? -6.795 5.374 -11.021 1.00 56.91 86 LEU A CA 1
ATOM 689 C C . LEU A 1 86 ? -7.700 6.528 -11.447 1.00 56.91 86 LEU A C 1
ATOM 691 O O . LEU A 1 86 ? -7.374 7.695 -11.230 1.00 56.91 86 LEU A O 1
ATOM 695 N N . GLY A 1 87 ? -8.821 6.209 -12.103 1.00 49.50 87 GLY A N 1
ATOM 696 C CA . GLY A 1 87 ? -9.888 7.192 -12.287 1.00 49.50 87 GLY A CA 1
ATOM 697 C C . GLY A 1 87 ? -10.181 7.833 -10.932 1.00 49.50 87 GLY A C 1
ATOM 698 O O . GLY A 1 87 ? -10.150 7.115 -9.935 1.00 49.50 87 GLY A O 1
ATOM 699 N N . LYS A 1 88 ? -10.353 9.166 -10.911 1.00 43.44 88 LYS A N 1
ATOM 700 C CA . LYS A 1 88 ? -10.444 10.013 -9.705 1.00 43.44 88 LYS A CA 1
ATOM 701 C C . LYS A 1 88 ? -10.902 9.215 -8.483 1.00 43.44 88 LYS A C 1
ATOM 703 O O . LYS A 1 88 ? -12.060 8.804 -8.430 1.00 43.44 88 LYS A O 1
ATOM 708 N N . ILE A 1 89 ? -10.001 8.999 -7.526 1.00 51.56 89 ILE A N 1
ATOM 709 C CA . ILE A 1 89 ? -10.402 8.504 -6.212 1.00 51.56 89 ILE A CA 1
ATOM 710 C C . ILE A 1 89 ? -11.205 9.63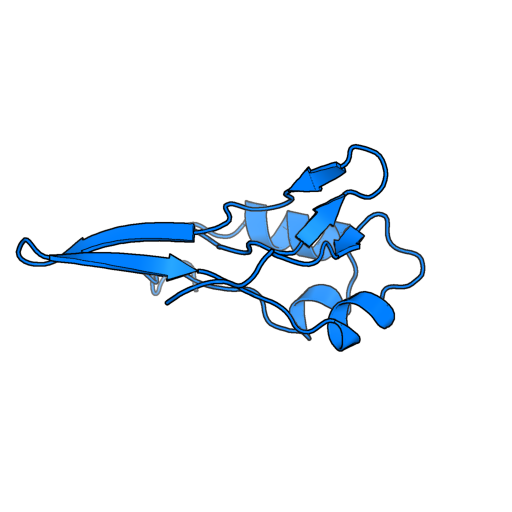8 -5.588 1.00 51.56 89 ILE A C 1
ATOM 712 O O . ILE A 1 89 ? -10.659 10.687 -5.254 1.00 51.56 89 ILE A O 1
ATOM 716 N N . ILE A 1 90 ? -12.521 9.463 -5.554 1.00 40.78 90 ILE A N 1
ATOM 717 C CA . ILE A 1 90 ? -13.422 10.347 -4.828 1.00 40.78 90 ILE A CA 1
ATOM 718 C C . ILE A 1 90 ? -13.401 9.824 -3.392 1.00 40.78 90 ILE A C 1
ATOM 720 O O . ILE A 1 90 ? -13.978 8.770 -3.126 1.00 40.78 90 ILE A O 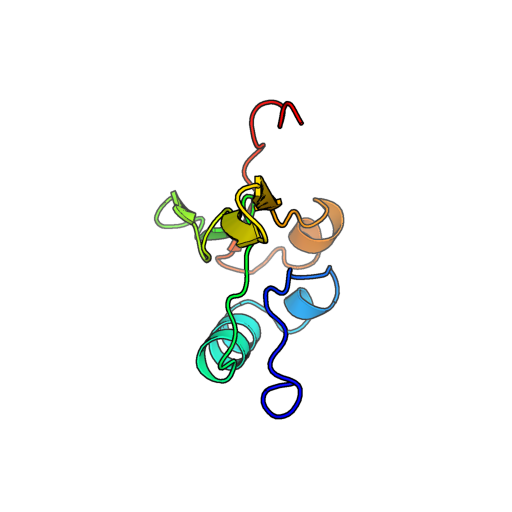1
ATOM 724 N N . CYS A 1 91 ? -12.639 10.501 -2.531 1.00 41.34 91 CYS A N 1
ATOM 725 C CA . CYS A 1 91 ? -12.738 10.357 -1.080 1.00 41.34 91 CYS A CA 1
ATOM 726 C C . CYS A 1 91 ? -14.001 11.060 -0.574 1.00 41.34 91 CYS A C 1
ATOM 728 O O . CYS A 1 91 ? -14.328 12.134 -1.135 1.00 41.34 91 CYS A O 1
#

Sequence (91 aa):
MNYLAPDVVTLGNHELDYGLPHLLFLEKLANFPIVNANLYIKKYNRRLMNPYLILNVDGFDIMFIGIVTEEALKTDRDSDAGERSLGKIIC

Radius of gyration: 13.82 Å; chains: 1; bounding box: 35×23×36 Å

Foldseek 3Di:
DQVVADQEAEDELVCPVVHDVSNVVVCVVDPHAYAEQWKAQQVPRDHPHHQWDWDQDPNDTDIGGYYYDQVSQVVNVVHSIDTDDDDDPDD

pLDDT: mean 82.07, std 14.39, range [40.78, 96.0]

=== Feature glossary ===
The record interleaves many kinds of information about one protein. Here is each kind framed as the question it answers.

Q: What known structures does this most resemble?
A: Structural nearest neighbors (via Foldseek easy-search vs the PDB). Reported per hit: target PDB id, E-value, and alignment TM-score. A TM-score above ~0.5 is the conventional threshold for 'same fold'.

Q: Where is each backbone atom in 3D?
A: The mmCIF table is the protein's shape written out atom by atom. For each backbone N, Cα, C, and carbonyl O, it records an (x, y, z) coordinate triple in Å plus the residue type, chain letter, and residue number.

Q: What are the backbone torsion angles?
A: The φ/ψ torsion pair specifies the backbone conformation at each residue. φ rotates about the N–Cα bond, ψ about the Cα–C bond. Steric clashes forbid most of the (φ, ψ) plane — the allowed regions (α-helix basin, β-sheet basin, left-handed helix) are the Ramachandran-allowed regions.

Q: Which residues are buried vs exposed?
A: Solvent-accessible surface area (SASA) is the area in Å² traced out by the centre of a 1.4 Å probe sphere (a water molecule) rolled over the protein's van der Waals surface (Shrake–Rupley / Lee–Richards construction). Buried residues have near-zero SASA; fully exposed residues can exceed 200 Å². The total SASA scales roughly with the number of surface residues.

Q: How confident is the AlphaFold model at each residue?
A: pLDDT is the predicted lDDT-Cα score: AlphaFold's confidence that the local environment of each residue (all inter-atomic distances within 15 Å) is correctly placed. It is a per-residue number between 0 and 100, with higher meaning more reliable.

Q: What does the local fold look like, residue by residue?
A: 3Di is Foldseek's structural alphabet. Each residue is assigned one of twenty discrete states based on how its Cα sits relative to its spatial (not sequential) neighbors. Aligning 3Di strings finds structural homologs roughly as well as full 3D superposition, but orders of magnitude faster.

Q: How big and how compact is the whole molecule?
A: Radius of gyration (Rg) is the root-mean-square distance of Cα atoms from their centroid — a single number for overall size and compactness. A globular domain of N residues has Rg ≈ 2.2·N^0.38 Å; an extended or disordered chain has a much larger Rg. The Cα contact count is the number of residue pairs whose Cα atoms are within 8 Å and are more than four positions apart in sequence — a standard proxy for tertiary packing density. The bounding box is the smallest axis-aligned box enclosing all Cα atoms.

Q: Which residues are in helices, strands, or loops?
A: DSSP 8-state secondary structure assigns each residue one of H (α-helix), G (3₁₀-helix), I (π-helix), E (extended β-strand), B (isolated β-bridge), T (hydrogen-bonded turn), S (bend), or '-' (coil). The assignment is computed from backbone hydrogen-bond geometry via the Kabsch–Sander algorithm.

Q: How mobile is each atom in the crystal?
A: Crystallographic B-factors measure how much each atom's electron density is smeared out, in Å². They rise in mobile loops and surface residues and fall in the buried interior. In AlphaFold models this column is repurposed to hold pLDDT instead.

Q: What if only a Cα trace is available?
A: P-SEA three-state annotation labels each residue as helix, strand, or coil based purely on the geometry of the Cα trace. It serves as a fallback when the full backbone (and thus DSSP) is unavailable.

Q: What family and function is it annotated with?
A: Database cross-references. InterPro integrates a dozen domain/family signature databases into unified entries with residue-range hits. GO terms attach function/process/location labels with evidence codes. CATH codes position the fold in a four-level structural taxonomy. Organism is the NCBI-taxonomy species name.

Q: Are the domains correctly placed relative to each other?
A: Predicted Aligned Error (PAE) is an AlphaFold confidence matrix: entry (i, j) is the expected error in the position of residue j, in ångströms, when the prediction is superimposed on the true structure at residue i. Low PAE within a block of residues means that block is internally rigid and well-predicted; high PAE between two blocks means their relative placement is uncertain even if each block individually is confident.

Q: What do the diagnostic plots show?
A: Three diagnostic plots accompany the record. The Cα contact map visualizes the tertiary structure as a 2D adjacency matrix (8 Å cutoff, sequence-local contacts suppressed). The Ramachandran plot shows the distribution of backbone (φ, ψ) torsions, with points in the α and β basins reflecting secondary structure content. The PAE plot shows AlphaFold's inter-residue confidence as a color matrix.

Q: What is the amino-acid chain?
A: Primary structure: the covalent order of the twenty standard amino acids along the backbone. Two proteins with the same sequence will (almost always) fold to the same structure; two with 30% identity often share a fold but not the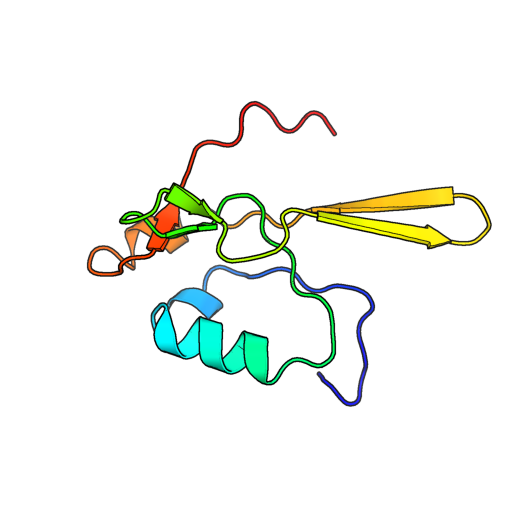 details.

Q: What do the rendered images show?
A: The six renders are orthographic views along the three Cartesian axes in both directions. Representation (cartoon, sticks, or surface) and color scheme (sequence-rainbow or by-chain) vary across proteins so the training set covers all the common visualization conventions.